Protein AF-A0A938HSK1-F1 (afdb_monomer)

Nearest PDB structures (foldseek):
  5uib-assembly1_A  TM=6.539E-01  e=4.128E-05  Rhizobium rhizogenes K84
  4had-assembly1_C  TM=6.023E-01  e=6.180E-05  Rhizobium etli CFN 42
  5b3v-assembly3_C  TM=6.183E-01  e=2.903E-04  Synechocystis sp. PCC 6803 substr. Kazusa
  3e82-assembly2_E  TM=5.690E-01  e=3.105E-04  Klebsiella pneumoniae subsp. pneumoniae MGH 78578
  4iq0-assembly2_D  TM=6.212E-01  e=1.192E-03  Streptococcus pneumoniae

Mean predicted aligned error: 12.01 Å

pLDDT: mean 73.71, std 16.86, range [29.56, 95.56]

Foldseek 3Di:
DDDDDDDPDPPDDPDDDDDPPDPDDDDDAEDEDLDPVVQVVVCVVRVHPHYDNDVQVVLQPDLLVCLVVLHAEEAEPPNHPDPVSNVVSVVSNVVSVHHYHYPPPVCVDPVVVVVVVCVVVVDDPD

Solvent-accessible surface area (backbone atoms only — not comparable to full-atom values): 7952 Å² total; per-residue (Å²): 136,80,83,79,79,83,74,81,78,81,85,70,81,89,74,86,81,74,64,97,86,58,93,74,84,85,81,68,66,64,48,73,36,82,47,66,70,61,38,54,53,48,30,66,74,71,69,33,85,35,72,35,61,44,69,66,74,38,61,75,42,57,54,42,47,34,8,74,71,60,37,68,39,76,36,62,72,70,77,46,97,46,71,67,56,42,51,52,42,51,51,37,13,58,75,45,73,28,55,75,44,63,62,68,66,67,67,77,35,71,67,49,47,50,51,49,49,30,66,76,68,73,53,78,95,124

Sequence (126 aa):
MGRPPPRPGHQGALSASLPPDSDLAVSVEMLVDNDPDHLAAQAAALGVAGTATDLRAALEDPAVAAASAGEHAIVEKPVALTVDDASRMIAAADAAGVRLYVAENVPYGPMPSLLRGIVETRRYTG

Secondary structure (DSSP, 8-state):
-PPPPPPPP-------PPPTT--------EEE-S-HHHHHHHHHHHT--EEES-HHHHHTSHHHHHHHTT--EEEPSSS-SSHHHHHHHHHHHHHHTPPEEE---GGGSHHHHHHHHHHHHT----

Structure (mmCIF, N/CA/C/O backbone):
data_AF-A0A938HSK1-F1
#
_entry.id   AF-A0A938HSK1-F1
#
loop_
_atom_site.group_PDB
_atom_site.id
_atom_site.type_symbol
_atom_site.label_atom_id
_atom_site.label_alt_id
_atom_site.label_comp_id
_atom_site.label_asym_id
_atom_site.label_ent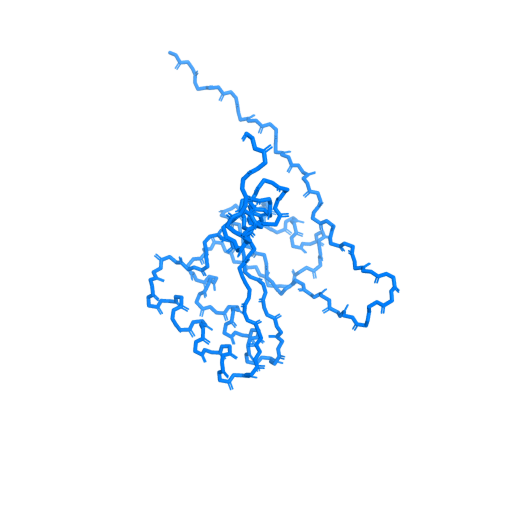ity_id
_atom_site.label_seq_id
_atom_site.pdbx_PDB_ins_code
_atom_site.Cartn_x
_atom_site.Cartn_y
_atom_site.Cartn_z
_atom_site.occupancy
_atom_site.B_iso_or_equiv
_atom_site.auth_seq_id
_atom_site.auth_comp_id
_atom_site.auth_asym_id
_atom_site.auth_atom_id
_atom_site.pdbx_PDB_model_num
ATOM 1 N N . MET A 1 1 ? 31.819 23.882 -13.564 1.00 41.81 1 MET A N 1
ATOM 2 C CA . MET A 1 1 ? 31.265 23.500 -12.247 1.00 41.81 1 MET A CA 1
ATOM 3 C C . MET A 1 1 ? 30.940 22.017 -12.303 1.00 41.81 1 MET A C 1
ATOM 5 O O . MET A 1 1 ? 30.126 21.633 -13.131 1.00 41.81 1 MET A O 1
ATOM 9 N N . GLY A 1 2 ? 31.662 21.183 -11.551 1.00 56.34 2 GLY A N 1
ATOM 10 C CA . GLY A 1 2 ? 31.500 19.725 -11.579 1.00 56.34 2 GLY A CA 1
ATOM 11 C C . GLY A 1 2 ? 30.305 19.278 -10.738 1.00 56.34 2 GLY A C 1
ATOM 12 O O . GLY A 1 2 ? 30.071 19.828 -9.664 1.00 56.34 2 GLY A O 1
ATOM 13 N N . ARG A 1 3 ? 29.541 18.303 -11.241 1.00 33.47 3 ARG A N 1
ATOM 14 C CA . ARG A 1 3 ? 28.434 17.668 -10.516 1.00 33.47 3 ARG A CA 1
ATOM 15 C C . ARG A 1 3 ? 28.974 17.074 -9.200 1.00 33.47 3 ARG A C 1
ATOM 17 O O . ARG A 1 3 ? 30.000 16.394 -9.251 1.00 33.47 3 ARG A O 1
ATOM 24 N N . PRO A 1 4 ? 28.336 17.328 -8.043 1.00 41.53 4 PRO A N 1
ATOM 25 C CA . PRO A 1 4 ? 28.775 16.749 -6.778 1.00 41.53 4 PRO A CA 1
ATOM 26 C C . PRO A 1 4 ? 28.692 15.213 -6.830 1.00 41.53 4 PRO A C 1
ATOM 28 O O . PRO A 1 4 ? 27.837 14.679 -7.548 1.00 41.53 4 PRO A O 1
ATOM 31 N N . PRO A 1 5 ? 29.569 14.502 -6.097 1.00 45.66 5 PRO A N 1
ATOM 32 C CA . PRO A 1 5 ? 29.571 13.045 -6.077 1.00 45.66 5 PRO A CA 1
ATOM 33 C C . PRO A 1 5 ? 28.226 12.505 -5.560 1.00 45.66 5 PRO A C 1
ATOM 35 O O . PRO A 1 5 ? 27.577 13.163 -4.737 1.00 45.66 5 PRO A O 1
ATOM 38 N N . PRO A 1 6 ? 27.783 11.326 -6.037 1.00 40.53 6 PRO A N 1
ATOM 39 C CA . PRO A 1 6 ? 26.581 10.685 -5.520 1.00 40.53 6 PRO A CA 1
ATOM 40 C C . PRO A 1 6 ? 26.737 10.457 -4.014 1.00 40.53 6 PRO A C 1
ATOM 42 O O . PRO A 1 6 ? 27.788 10.015 -3.545 1.00 40.53 6 PRO A O 1
ATOM 45 N N . ARG A 1 7 ? 25.702 10.811 -3.244 1.00 37.03 7 ARG A N 1
ATOM 46 C CA . ARG A 1 7 ? 25.696 10.558 -1.801 1.00 37.03 7 ARG A CA 1
ATOM 47 C C . ARG A 1 7 ? 25.696 9.041 -1.581 1.00 37.03 7 ARG A C 1
ATOM 49 O O . ARG A 1 7 ? 24.995 8.351 -2.323 1.00 37.03 7 ARG A O 1
ATOM 56 N N . PRO A 1 8 ? 26.447 8.522 -0.595 1.00 36.16 8 PRO A N 1
ATOM 57 C CA . PRO A 1 8 ? 26.375 7.111 -0.243 1.00 36.16 8 PRO A CA 1
ATOM 58 C C . PRO A 1 8 ? 24.920 6.751 0.068 1.00 36.16 8 PRO A C 1
ATOM 60 O O . PRO A 1 8 ? 24.256 7.462 0.825 1.00 36.16 8 PRO A O 1
ATOM 63 N N . GLY A 1 9 ? 24.423 5.688 -0.569 1.00 37.34 9 GLY A N 1
ATOM 64 C CA . GLY A 1 9 ? 23.068 5.197 -0.351 1.00 37.34 9 GLY A CA 1
ATOM 65 C C . GLY A 1 9 ? 22.867 4.901 1.130 1.00 37.34 9 GLY A C 1
ATOM 66 O O . GLY A 1 9 ? 23.659 4.181 1.739 1.00 37.34 9 GLY A O 1
ATOM 67 N N . HIS A 1 10 ? 21.832 5.485 1.727 1.00 37.72 10 HIS A N 1
ATOM 68 C CA . HIS A 1 10 ? 21.390 5.075 3.049 1.00 37.72 10 HIS A CA 1
ATOM 69 C C . HIS A 1 10 ? 20.845 3.650 2.923 1.00 37.72 10 HIS A C 1
ATOM 71 O O . HIS A 1 10 ? 19.709 3.460 2.505 1.00 37.72 10 HIS A O 1
ATOM 77 N N . GLN A 1 11 ? 21.660 2.649 3.262 1.00 36.78 11 GLN A N 1
ATOM 78 C CA . GLN A 1 11 ? 21.171 1.302 3.552 1.00 36.78 11 GLN A CA 1
ATOM 79 C C . GLN A 1 11 ? 20.398 1.365 4.873 1.00 36.78 11 GLN A C 1
ATOM 81 O O . GLN A 1 11 ? 20.918 1.054 5.941 1.00 36.78 11 GLN A O 1
ATOM 86 N N . GLY A 1 12 ? 19.169 1.872 4.815 1.00 29.56 12 GLY A N 1
ATOM 87 C CA . GLY A 1 12 ? 18.191 1.646 5.863 1.00 29.56 12 GLY A CA 1
ATOM 88 C C . GLY A 1 12 ? 17.607 0.260 5.645 1.00 29.56 12 GLY A C 1
ATOM 89 O O . GLY A 1 12 ? 16.899 0.052 4.667 1.00 29.56 12 GLY A O 1
ATOM 90 N N . ALA A 1 13 ? 17.906 -0.692 6.526 1.00 33.91 13 ALA A N 1
ATOM 91 C CA . ALA A 1 13 ? 17.107 -1.905 6.598 1.00 33.91 13 ALA A CA 1
ATOM 92 C C . ALA A 1 13 ? 15.712 -1.502 7.101 1.00 33.91 13 ALA A C 1
ATOM 94 O O . ALA A 1 13 ? 15.579 -0.961 8.201 1.00 33.91 13 ALA A O 1
ATOM 95 N N . LEU A 1 14 ? 14.682 -1.718 6.284 1.00 29.64 14 LEU A N 1
ATOM 96 C CA . LEU A 1 14 ? 13.291 -1.581 6.701 1.00 29.64 14 LEU A CA 1
ATOM 97 C C . LEU A 1 14 ? 12.975 -2.740 7.653 1.00 29.64 14 LEU A C 1
ATOM 99 O O . LEU A 1 14 ? 12.625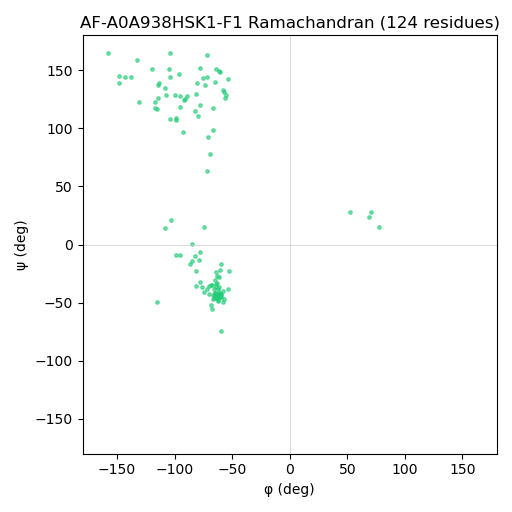 -3.828 7.214 1.00 29.64 14 LEU A O 1
ATOM 103 N N . SER A 1 15 ? 13.138 -2.538 8.962 1.00 36.09 15 SER A N 1
ATOM 104 C CA . SER A 1 15 ? 12.623 -3.479 9.960 1.00 36.09 15 SER A CA 1
ATOM 105 C C . SER A 1 15 ? 11.296 -2.959 10.509 1.00 36.09 15 SER A C 1
ATOM 107 O O . SER A 1 15 ? 11.275 -2.006 11.291 1.00 36.09 15 SER A O 1
ATOM 109 N N . ALA A 1 16 ? 10.188 -3.585 10.122 1.00 46.97 16 ALA A N 1
ATOM 110 C CA . ALA A 1 16 ? 8.933 -3.447 10.847 1.00 46.97 16 ALA A CA 1
ATOM 111 C C . ALA A 1 16 ? 8.963 -4.421 12.033 1.00 46.97 16 ALA A C 1
ATOM 113 O O . ALA A 1 16 ? 9.032 -5.632 11.845 1.00 46.97 16 ALA A O 1
ATOM 114 N N . SER A 1 17 ? 8.955 -3.897 13.260 1.00 44.03 17 SER A N 1
ATOM 115 C CA . SER A 1 17 ? 8.782 -4.711 14.465 1.00 44.03 17 SER A CA 1
ATOM 116 C C . SER A 1 17 ? 7.313 -4.676 14.848 1.00 44.03 17 SER A C 1
ATOM 118 O O . SER A 1 17 ? 6.775 -3.611 15.151 1.00 44.03 17 SER A O 1
ATOM 120 N N . LEU A 1 18 ? 6.673 -5.838 14.840 1.00 50.97 18 LEU A N 1
ATOM 121 C CA . LEU A 1 18 ? 5.318 -5.987 15.342 1.00 50.97 18 LEU A CA 1
ATOM 122 C C . LEU A 1 18 ? 5.321 -6.032 16.883 1.00 50.97 18 LEU A C 1
ATOM 124 O O . LEU A 1 18 ? 6.331 -6.427 17.477 1.00 50.97 18 LEU A O 1
ATOM 128 N N . PRO A 1 19 ? 4.236 -5.599 17.553 1.00 59.34 19 PRO A N 1
ATOM 129 C CA . PRO A 1 19 ? 4.075 -5.806 18.987 1.00 59.34 19 PRO A CA 1
ATOM 130 C C . PRO A 1 19 ? 4.232 -7.297 19.329 1.00 59.34 19 PRO A C 1
ATOM 132 O O . PRO A 1 19 ? 3.748 -8.136 18.571 1.00 59.34 19 PRO A O 1
ATOM 135 N N . PRO A 1 20 ? 4.853 -7.643 20.468 1.00 52.72 20 PRO A N 1
ATOM 136 C CA . PRO A 1 20 ? 5.155 -9.034 20.821 1.00 52.72 20 PRO A CA 1
ATOM 137 C C . PRO A 1 20 ? 3.919 -9.946 20.937 1.00 52.72 20 PRO A C 1
ATOM 139 O O . PRO A 1 20 ? 4.076 -11.160 20.867 1.00 52.72 20 PRO A O 1
ATOM 142 N N . ASP A 1 21 ? 2.717 -9.371 21.055 1.00 60.56 21 ASP A N 1
ATOM 143 C CA . ASP A 1 21 ? 1.441 -10.085 21.196 1.00 60.56 21 ASP A CA 1
ATOM 144 C C . ASP A 1 21 ? 0.547 -10.019 19.936 1.00 60.56 21 ASP A C 1
ATOM 146 O O . ASP A 1 21 ? -0.652 -10.284 20.021 1.00 60.56 21 ASP A O 1
ATOM 150 N N . SER A 1 22 ? 1.062 -9.602 18.770 1.00 60.50 22 SER A N 1
ATOM 151 C CA . SER A 1 22 ? 0.236 -9.554 17.554 1.00 60.50 22 SER A CA 1
ATOM 152 C C . SER A 1 22 ? 0.314 -10.847 16.742 1.00 60.50 22 SER A C 1
ATOM 154 O O . SER A 1 22 ? 1.382 -11.184 16.236 1.00 60.50 22 SER A O 1
ATOM 156 N N . ASP A 1 23 ? -0.837 -11.466 16.476 1.00 66.88 23 ASP A N 1
ATOM 157 C CA . ASP A 1 23 ? -0.997 -12.560 15.497 1.00 66.88 23 ASP A CA 1
ATOM 158 C C . ASP A 1 23 ? -0.958 -12.068 14.028 1.00 66.88 23 ASP A C 1
ATOM 160 O O . ASP A 1 23 ? -1.384 -12.765 13.107 1.00 66.88 23 ASP A O 1
ATOM 164 N N . LEU A 1 24 ? -0.493 -10.837 13.787 1.00 62.75 24 LEU A N 1
ATOM 165 C CA . LEU A 1 24 ? -0.431 -10.241 12.454 1.00 62.75 24 LEU A CA 1
ATOM 166 C C . LEU A 1 24 ? 0.771 -10.797 11.687 1.00 62.75 24 LEU A C 1
ATOM 168 O O . LEU A 1 24 ? 1.915 -10.611 12.089 1.00 62.75 24 LEU A O 1
ATOM 172 N N . ALA A 1 25 ? 0.515 -11.432 10.547 1.00 64.94 25 ALA A N 1
ATOM 173 C CA . ALA A 1 25 ? 1.544 -11.734 9.564 1.00 64.94 25 ALA A CA 1
ATOM 174 C C . ALA A 1 25 ? 1.654 -10.559 8.584 1.00 64.94 25 ALA A C 1
ATOM 176 O O . ALA A 1 25 ? 0.649 -10.115 8.033 1.00 64.94 25 ALA A O 1
ATOM 177 N N . VAL A 1 26 ? 2.868 -10.045 8.380 1.00 66.75 26 VAL A N 1
ATOM 178 C CA . VAL A 1 26 ? 3.166 -9.049 7.343 1.00 66.75 26 VAL A CA 1
ATOM 179 C C . VAL A 1 26 ? 4.122 -9.698 6.352 1.00 66.75 26 VAL A C 1
ATOM 181 O O . VAL A 1 26 ? 5.238 -10.060 6.726 1.00 66.75 26 VAL A O 1
ATOM 184 N N . SER A 1 27 ? 3.686 -9.846 5.104 1.00 68.88 27 SER A N 1
ATOM 185 C CA . SER A 1 27 ? 4.525 -10.248 3.977 1.00 68.88 27 SER A CA 1
ATOM 186 C C . SER A 1 27 ? 4.827 -9.040 3.092 1.00 68.88 27 SER A C 1
ATOM 188 O O . SER A 1 27 ? 4.061 -8.078 3.015 1.00 68.88 27 SER A O 1
ATOM 190 N N . VAL A 1 28 ? 5.983 -9.077 2.433 1.00 72.19 28 VAL A N 1
ATOM 191 C CA . VAL A 1 28 ? 6.305 -8.157 1.341 1.00 72.19 28 VAL A CA 1
ATOM 192 C C . VAL A 1 28 ? 6.149 -8.945 0.050 1.00 72.19 28 VAL A C 1
ATOM 194 O O . VAL A 1 28 ? 6.965 -9.815 -0.239 1.00 72.19 28 VAL A O 1
ATOM 197 N N . GLU A 1 29 ? 5.101 -8.645 -0.713 1.00 73.06 29 GLU A N 1
ATOM 198 C CA . GLU A 1 29 ? 4.789 -9.365 -1.955 1.00 73.06 29 GLU A CA 1
ATOM 199 C C . GLU A 1 29 ? 5.700 -8.957 -3.120 1.00 73.06 29 GLU A C 1
ATOM 201 O O . GLU A 1 29 ? 6.093 -9.791 -3.938 1.00 73.06 29 GLU A O 1
ATOM 206 N N . MET A 1 30 ? 6.064 -7.672 -3.203 1.00 76.62 30 MET A N 1
ATOM 207 C CA . MET A 1 30 ? 6.804 -7.142 -4.345 1.00 76.62 30 MET A CA 1
ATOM 208 C C . MET A 1 30 ? 7.751 -6.003 -3.968 1.00 76.62 30 MET A C 1
ATOM 210 O O . MET A 1 30 ? 7.388 -5.103 -3.212 1.00 76.62 30 MET A O 1
ATOM 214 N N . LEU A 1 31 ? 8.950 -6.014 -4.554 1.00 77.06 31 LEU A N 1
ATOM 215 C CA . LEU A 1 31 ? 9.871 -4.878 -4.566 1.00 77.06 31 LEU A CA 1
ATOM 216 C C . LEU A 1 31 ? 9.864 -4.194 -5.929 1.00 77.06 31 LEU A C 1
ATOM 218 O O . LEU A 1 31 ? 9.778 -4.843 -6.971 1.00 77.06 31 LEU A O 1
ATOM 222 N N . VAL A 1 32 ? 9.999 -2.872 -5.919 1.00 78.06 32 VAL A N 1
ATOM 223 C CA . VAL A 1 32 ? 10.039 -2.068 -7.139 1.00 78.06 32 VAL A CA 1
ATOM 224 C C . VAL A 1 32 ? 11.228 -1.127 -7.078 1.00 78.06 32 VAL A C 1
ATOM 226 O O . VAL A 1 32 ? 11.320 -0.319 -6.156 1.00 78.06 32 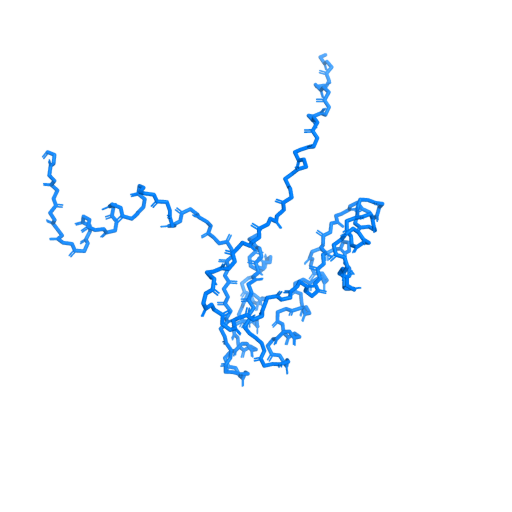VAL A O 1
ATOM 229 N N . ASP A 1 33 ? 12.122 -1.214 -8.059 1.00 76.25 33 ASP A N 1
ATOM 230 C CA . ASP A 1 33 ? 13.272 -0.315 -8.187 1.00 76.25 33 ASP A CA 1
ATOM 231 C C . ASP A 1 33 ? 13.628 -0.116 -9.665 1.00 76.25 33 ASP A C 1
ATOM 233 O O . ASP A 1 33 ? 13.483 -1.029 -10.471 1.00 76.25 33 ASP A O 1
ATOM 237 N N . ASN A 1 34 ? 14.083 1.078 -10.043 1.00 80.88 34 ASN A N 1
ATOM 238 C CA . ASN A 1 34 ? 14.442 1.369 -11.431 1.00 80.88 34 ASN A CA 1
ATOM 239 C C . ASN A 1 34 ? 15.821 0.813 -11.835 1.00 80.88 34 ASN A C 1
ATOM 241 O O . ASN A 1 34 ? 16.119 0.763 -13.031 1.00 80.88 34 ASN A O 1
ATOM 245 N N . ASP A 1 35 ? 16.641 0.396 -10.868 1.00 86.25 35 ASP A N 1
ATOM 246 C CA . ASP A 1 35 ? 17.922 -0.273 -11.066 1.00 86.25 35 ASP A CA 1
ATOM 247 C C . ASP A 1 35 ? 17.745 -1.799 -10.907 1.00 86.25 35 ASP A C 1
ATOM 249 O O . ASP A 1 35 ? 17.539 -2.292 -9.793 1.00 86.25 35 ASP A O 1
ATOM 253 N N . PRO A 1 36 ? 17.834 -2.579 -12.001 1.00 85.25 36 PRO A N 1
ATOM 254 C CA . PRO A 1 36 ? 17.608 -4.022 -11.963 1.00 85.25 36 PRO A CA 1
ATOM 255 C C . PRO A 1 36 ? 18.650 -4.780 -11.129 1.00 85.25 36 PRO A C 1
ATOM 257 O O . PRO A 1 36 ? 18.315 -5.804 -10.531 1.00 85.25 36 PRO A O 1
ATOM 260 N N . ASP A 1 37 ? 19.890 -4.289 -11.056 1.00 85.94 37 ASP A N 1
ATOM 261 C CA . ASP A 1 37 ? 20.950 -4.940 -10.284 1.00 85.94 37 ASP A CA 1
ATOM 262 C C . ASP A 1 37 ? 20.727 -4.703 -8.785 1.00 85.94 37 ASP A C 1
ATOM 264 O O . ASP A 1 37 ? 20.856 -5.624 -7.970 1.00 85.94 37 ASP A O 1
ATOM 268 N N . HIS A 1 38 ? 20.322 -3.482 -8.417 1.00 83.50 38 HIS A N 1
ATOM 269 C CA . HIS A 1 38 ? 19.934 -3.167 -7.045 1.00 83.50 38 HIS A CA 1
ATOM 270 C C . HIS A 1 38 ? 18.698 -3.965 -6.612 1.00 83.50 38 HIS A C 1
ATOM 272 O O . HIS A 1 38 ? 18.693 -4.560 -5.531 1.00 83.50 38 HIS A O 1
ATOM 278 N N . LEU A 1 39 ? 17.684 -4.031 -7.478 1.00 84.56 39 LEU A N 1
ATOM 279 C CA . LEU A 1 39 ? 16.444 -4.766 -7.248 1.00 84.56 39 LEU A CA 1
ATOM 280 C C . LEU A 1 39 ? 16.698 -6.250 -6.985 1.00 84.56 39 LEU A C 1
ATOM 282 O O . LEU A 1 39 ? 16.219 -6.790 -5.989 1.00 84.56 39 LEU A O 1
ATOM 286 N N . ALA A 1 40 ? 17.487 -6.900 -7.844 1.00 84.25 40 ALA A N 1
ATOM 287 C CA . ALA A 1 40 ? 17.812 -8.316 -7.706 1.00 84.25 40 ALA A CA 1
ATOM 288 C C . ALA A 1 40 ? 18.557 -8.605 -6.394 1.00 84.25 40 ALA A C 1
ATOM 290 O O . ALA A 1 40 ? 18.253 -9.582 -5.706 1.00 84.25 40 ALA A O 1
ATOM 291 N N . ALA A 1 41 ? 19.496 -7.733 -6.012 1.00 86.50 41 ALA A N 1
ATOM 292 C CA . ALA A 1 41 ? 20.226 -7.863 -4.756 1.00 86.50 41 ALA A CA 1
ATOM 293 C C . ALA A 1 41 ? 19.308 -7.720 -3.529 1.00 86.50 41 ALA A C 1
ATOM 295 O O . ALA A 1 41 ? 19.414 -8.514 -2.593 1.00 86.50 41 ALA A O 1
ATOM 296 N N . GLN A 1 42 ? 18.394 -6.742 -3.528 1.00 83.50 42 GLN A N 1
ATOM 297 C CA . GLN A 1 42 ? 17.460 -6.527 -2.417 1.00 83.50 42 GLN A CA 1
ATOM 298 C C . GLN A 1 42 ? 16.402 -7.629 -2.324 1.00 83.50 42 GLN A C 1
ATOM 300 O O . GLN A 1 42 ? 16.145 -8.129 -1.232 1.00 83.50 42 GLN A O 1
ATOM 305 N N . ALA A 1 43 ? 15.836 -8.063 -3.451 1.00 84.31 43 ALA A N 1
ATOM 306 C CA . ALA A 1 43 ? 14.856 -9.146 -3.483 1.00 84.31 43 ALA A CA 1
ATOM 307 C C . ALA A 1 43 ? 15.438 -10.450 -2.926 1.00 84.31 43 ALA A C 1
ATOM 309 O O . ALA A 1 43 ? 14.809 -11.098 -2.089 1.00 84.31 43 ALA A O 1
ATOM 310 N N . ALA A 1 44 ? 16.677 -10.785 -3.303 1.00 86.94 44 ALA A N 1
ATOM 311 C CA . ALA A 1 44 ? 17.382 -11.942 -2.761 1.00 86.94 44 ALA A CA 1
ATOM 312 C C . ALA A 1 44 ? 17.681 -11.802 -1.258 1.00 86.94 44 ALA A C 1
ATOM 314 O O . ALA A 1 44 ? 17.522 -12.765 -0.511 1.00 86.94 44 ALA A O 1
ATOM 315 N N . ALA A 1 45 ? 18.095 -10.614 -0.805 1.00 84.81 45 ALA A N 1
ATOM 316 C CA . ALA A 1 45 ? 18.400 -10.364 0.603 1.00 84.81 45 ALA A CA 1
ATOM 317 C C . ALA A 1 45 ? 17.155 -10.417 1.505 1.00 84.81 45 ALA A C 1
ATOM 319 O O . ALA A 1 45 ? 17.247 -10.856 2.650 1.00 84.81 45 ALA A O 1
ATOM 320 N N . LEU A 1 46 ? 16.006 -9.971 0.991 1.00 80.75 46 LEU A N 1
ATOM 321 C CA . LEU A 1 46 ? 14.744 -9.880 1.729 1.00 80.75 46 LEU A CA 1
ATOM 322 C C . LEU A 1 46 ? 13.826 -11.095 1.523 1.00 80.75 46 LEU A C 1
ATOM 324 O O . LEU A 1 46 ? 12.830 -11.221 2.228 1.00 80.75 46 LEU A O 1
ATOM 328 N N . GLY A 1 47 ? 14.151 -11.992 0.586 1.00 84.38 47 GLY A N 1
ATOM 329 C CA . GLY A 1 47 ? 13.333 -13.167 0.272 1.00 84.38 47 GLY A CA 1
ATOM 330 C C . GLY A 1 47 ? 12.013 -12.834 -0.431 1.00 84.38 47 GLY A C 1
ATOM 331 O O . GLY A 1 47 ? 11.045 -13.573 -0.278 1.00 84.38 47 GLY A O 1
ATOM 332 N N . VAL A 1 48 ? 11.961 -11.729 -1.182 1.00 81.00 48 VAL A N 1
ATOM 333 C CA . VAL A 1 48 ? 10.751 -11.267 -1.881 1.00 81.00 48 VAL A CA 1
ATOM 334 C C . VAL A 1 48 ? 10.706 -11.851 -3.291 1.00 81.00 48 VAL A C 1
ATOM 336 O O . VAL A 1 48 ? 11.648 -11.688 -4.065 1.00 81.00 48 VAL A O 1
ATOM 339 N N . ALA A 1 49 ? 9.609 -12.531 -3.633 1.00 77.75 49 ALA A N 1
ATOM 340 C CA . ALA A 1 49 ? 9.458 -13.204 -4.923 1.00 77.75 49 ALA A CA 1
ATOM 341 C C . ALA A 1 49 ? 9.043 -12.252 -6.060 1.00 77.75 49 ALA A C 1
ATOM 343 O O . ALA A 1 49 ? 9.488 -12.423 -7.196 1.00 77.75 49 ALA A O 1
ATOM 344 N N . GLY A 1 50 ? 8.204 -11.251 -5.775 1.00 79.75 50 GLY A N 1
ATOM 345 C CA . GLY A 1 50 ? 7.769 -10.267 -6.762 1.00 79.75 50 GLY A CA 1
ATOM 346 C C . GLY A 1 50 ? 8.801 -9.159 -6.965 1.00 79.75 50 GLY A C 1
ATOM 347 O O . GLY A 1 50 ? 9.245 -8.522 -6.011 1.00 79.75 50 GLY A O 1
ATOM 348 N N . THR A 1 51 ? 9.159 -8.870 -8.215 1.00 82.62 51 THR A N 1
ATOM 349 C CA . THR A 1 51 ? 9.987 -7.704 -8.554 1.00 82.62 51 THR A CA 1
ATOM 350 C C . THR A 1 51 ? 9.469 -7.005 -9.805 1.00 82.62 51 THR A C 1
ATOM 352 O O . THR A 1 51 ? 8.996 -7.664 -10.730 1.00 82.62 51 THR A O 1
ATOM 355 N N . ALA A 1 52 ? 9.563 -5.677 -9.849 1.00 82.25 52 ALA A N 1
ATOM 356 C CA . ALA A 1 52 ? 9.243 -4.886 -11.034 1.00 82.25 52 ALA A CA 1
ATOM 357 C C . ALA A 1 52 ? 10.195 -3.691 -11.175 1.00 82.25 52 ALA A C 1
ATOM 359 O O . ALA A 1 52 ? 10.580 -3.076 -10.186 1.00 82.25 52 ALA A O 1
ATOM 360 N N 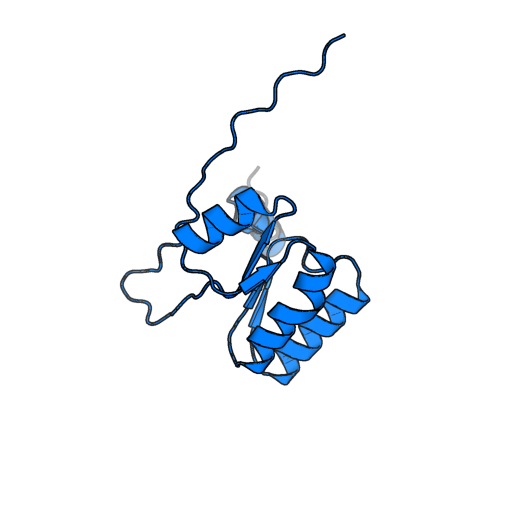. THR A 1 53 ? 10.559 -3.337 -12.409 1.00 82.94 53 THR A N 1
ATOM 361 C CA . THR A 1 53 ? 11.432 -2.178 -12.679 1.00 82.94 53 THR A CA 1
ATOM 362 C C . THR A 1 53 ? 10.688 -0.917 -13.104 1.00 82.94 53 THR A C 1
ATOM 364 O O . THR A 1 53 ? 11.269 0.167 -13.169 1.00 82.94 53 THR A O 1
ATOM 367 N N . ASP A 1 54 ? 9.388 -1.038 -13.367 1.00 77.06 54 ASP A N 1
ATOM 368 C CA . ASP A 1 54 ? 8.502 0.079 -13.663 1.00 77.06 54 ASP A CA 1
ATOM 369 C C . ASP A 1 54 ? 7.428 0.173 -12.584 1.00 77.06 54 ASP A C 1
ATOM 371 O O . ASP A 1 54 ? 6.599 -0.722 -12.431 1.00 77.06 54 ASP A O 1
ATOM 375 N N . LEU A 1 55 ? 7.422 1.294 -11.863 1.00 68.38 55 LEU A N 1
ATOM 376 C CA . LEU A 1 55 ? 6.420 1.583 -10.846 1.00 68.38 55 LEU A CA 1
ATOM 377 C C . LEU A 1 55 ? 4.998 1.648 -11.420 1.00 68.38 55 LEU A C 1
ATOM 379 O O . LEU A 1 55 ? 4.059 1.352 -10.693 1.00 68.38 55 LEU A O 1
ATOM 383 N N . ARG A 1 56 ? 4.812 2.002 -12.700 1.00 66.69 56 ARG A N 1
ATOM 384 C CA . ARG A 1 56 ? 3.484 1.988 -13.340 1.00 66.69 56 ARG A CA 1
ATOM 385 C C . ARG A 1 56 ? 2.955 0.574 -13.481 1.00 66.69 56 ARG A C 1
ATOM 387 O O . ARG A 1 56 ? 1.878 0.280 -12.979 1.00 66.69 56 ARG A O 1
ATOM 394 N N . ALA A 1 57 ? 3.742 -0.276 -14.134 1.00 67.19 57 ALA A N 1
ATOM 395 C CA . ALA A 1 57 ? 3.399 -1.675 -14.341 1.00 67.19 57 ALA A CA 1
ATOM 396 C C . ALA A 1 57 ? 3.289 -2.425 -13.012 1.00 67.19 57 ALA A C 1
ATOM 398 O O . ALA A 1 57 ? 2.450 -3.307 -12.895 1.00 67.19 57 ALA A O 1
ATOM 399 N N . ALA A 1 58 ? 4.102 -2.038 -12.018 1.00 67.19 58 ALA A N 1
ATOM 400 C CA . ALA A 1 58 ? 3.906 -2.462 -10.648 1.00 67.19 58 ALA A CA 1
ATOM 401 C C . ALA A 1 58 ? 2.529 -1.993 -10.191 1.00 67.19 58 ALA A C 1
ATOM 403 O O . ALA A 1 58 ? 1.646 -2.805 -10.214 1.00 67.19 58 ALA A O 1
ATOM 404 N N . LEU A 1 59 ? 2.262 -0.721 -9.892 1.00 63.28 59 LEU A N 1
ATOM 405 C CA . LEU A 1 59 ? 1.014 -0.265 -9.247 1.00 63.28 59 LEU A CA 1
ATOM 406 C C . LEU A 1 59 ? -0.319 -0.692 -9.902 1.00 63.28 59 LEU A C 1
ATOM 408 O O . LEU A 1 59 ? -1.326 -0.740 -9.196 1.00 63.28 59 LEU A O 1
ATOM 412 N N . GLU A 1 60 ? -0.355 -1.022 -11.197 1.00 64.19 60 GLU A N 1
ATOM 413 C CA . GLU A 1 60 ? -1.549 -1.592 -11.842 1.00 64.19 60 GLU A CA 1
ATOM 414 C C . GLU A 1 60 ? -1.967 -2.973 -11.289 1.00 64.19 60 GLU A C 1
ATOM 416 O O . GLU A 1 60 ? -3.149 -3.311 -11.380 1.00 64.19 60 GLU A O 1
ATOM 421 N N . ASP A 1 61 ? -1.046 -3.741 -10.692 1.00 63.88 61 ASP A N 1
ATOM 422 C CA . ASP A 1 61 ? -1.223 -5.172 -10.383 1.00 63.88 61 ASP A CA 1
ATOM 423 C C . ASP A 1 61 ? -1.245 -5.550 -8.869 1.00 63.88 61 ASP A C 1
ATOM 425 O O . ASP A 1 61 ? -2.195 -6.187 -8.425 1.00 63.88 61 ASP A O 1
ATOM 429 N N . PRO A 1 62 ? -0.317 -5.127 -7.984 1.00 60.62 62 PRO A N 1
ATOM 430 C CA . PRO A 1 62 ? -0.086 -5.710 -6.670 1.00 60.62 62 PRO A CA 1
ATOM 431 C C . PRO A 1 62 ? -1.120 -5.286 -5.634 1.00 60.62 62 PRO A C 1
ATOM 433 O O . PRO A 1 62 ? -1.452 -6.087 -4.771 1.00 60.62 62 PRO A O 1
ATOM 436 N N . ALA A 1 63 ? -1.678 -4.070 -5.698 1.00 61.44 63 ALA A N 1
ATOM 437 C CA . ALA A 1 63 ? -2.764 -3.694 -4.786 1.00 61.44 63 ALA A CA 1
ATOM 438 C C . ALA A 1 63 ? -4.058 -4.450 -5.119 1.00 61.44 63 ALA A C 1
ATOM 440 O O . ALA A 1 63 ? -4.796 -4.848 -4.220 1.00 61.44 63 ALA A O 1
ATOM 441 N N . VAL A 1 64 ? -4.306 -4.686 -6.410 1.00 60.41 64 VAL A N 1
ATOM 442 C CA . VAL A 1 64 ? -5.430 -5.499 -6.886 1.00 60.41 64 VAL A CA 1
ATOM 443 C C . VAL A 1 64 ? -5.185 -6.978 -6.580 1.00 60.41 64 VAL A C 1
ATOM 445 O O . VAL A 1 64 ? -6.116 -7.668 -6.172 1.00 60.41 64 VAL A O 1
ATOM 448 N N . ALA A 1 65 ? -3.948 -7.461 -6.707 1.00 66.12 65 ALA A N 1
ATOM 449 C CA . ALA A 1 65 ? -3.560 -8.829 -6.384 1.00 66.12 65 ALA A CA 1
ATOM 450 C C . ALA A 1 65 ? -3.667 -9.116 -4.877 1.00 66.12 65 ALA A C 1
ATOM 452 O O . ALA A 1 65 ? -4.298 -10.100 -4.501 1.00 66.12 65 ALA A O 1
ATOM 453 N N . ALA A 1 66 ? -3.154 -8.227 -4.018 1.00 62.00 66 ALA A N 1
ATOM 454 C CA . ALA A 1 66 ? -3.286 -8.335 -2.563 1.00 62.00 66 ALA A CA 1
ATOM 455 C C . AL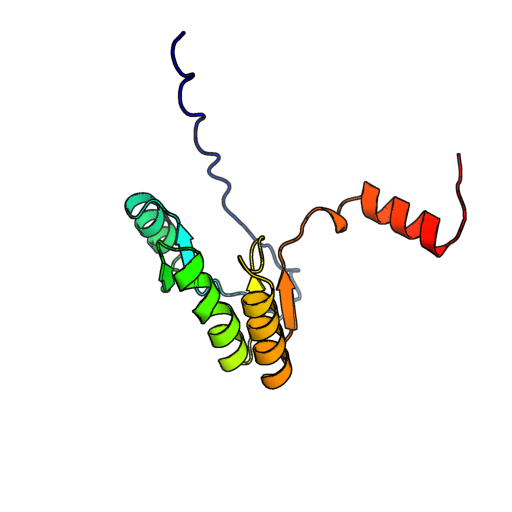A A 1 66 ? -4.757 -8.290 -2.125 1.00 62.00 66 ALA A C 1
ATOM 457 O O . ALA A 1 66 ? -5.203 -9.125 -1.338 1.00 62.00 66 ALA A O 1
ATOM 458 N N . ALA A 1 67 ? -5.550 -7.381 -2.710 1.00 62.22 67 ALA A N 1
ATOM 459 C CA . ALA A 1 67 ? -6.990 -7.364 -2.487 1.00 62.22 67 ALA A CA 1
ATOM 460 C C . ALA A 1 67 ? -7.647 -8.677 -2.933 1.00 62.22 67 ALA A C 1
ATOM 462 O O . ALA A 1 67 ? -8.412 -9.270 -2.180 1.00 62.22 67 ALA A O 1
ATOM 463 N N . SER A 1 68 ? -7.297 -9.197 -4.110 1.00 60.53 68 SER A N 1
ATOM 464 C CA . SER A 1 68 ? -7.828 -10.471 -4.614 1.00 60.53 68 SER A CA 1
ATOM 465 C C . SER A 1 68 ? -7.443 -11.673 -3.741 1.00 60.53 68 SER A C 1
ATOM 467 O O . SER A 1 68 ? -8.192 -12.647 -3.690 1.00 60.53 68 SER A O 1
ATOM 469 N N . ALA A 1 69 ? -6.313 -11.602 -3.031 1.00 70.44 69 ALA A N 1
ATOM 470 C CA . ALA A 1 69 ? -5.881 -12.601 -2.055 1.00 70.44 69 ALA A CA 1
ATOM 471 C C . ALA A 1 69 ? -6.608 -12.490 -0.698 1.00 70.44 69 ALA A C 1
ATOM 473 O O . ALA A 1 69 ? -6.453 -13.363 0.154 1.00 70.44 69 ALA A O 1
ATOM 474 N N . GLY A 1 70 ? -7.430 -11.453 -0.492 1.00 72.19 70 GLY A N 1
ATOM 475 C CA . GLY A 1 70 ? -8.114 -11.197 0.778 1.00 72.19 70 GLY A CA 1
ATOM 476 C C . GLY A 1 70 ? -7.208 -10.581 1.847 1.00 72.19 70 GLY A C 1
ATOM 477 O O . GLY A 1 70 ? -7.574 -10.551 3.023 1.00 72.19 70 GLY A O 1
ATOM 478 N N . GLU A 1 71 ? -6.044 -10.063 1.454 1.00 76.00 71 GLU A N 1
ATOM 479 C CA . GLU A 1 71 ? -5.068 -9.464 2.356 1.00 76.00 71 GLU A CA 1
ATOM 480 C C . GLU A 1 71 ? -5.214 -7.941 2.416 1.00 76.00 71 GLU A C 1
ATOM 482 O O . GLU A 1 71 ? -5.578 -7.268 1.450 1.00 76.00 71 GLU A O 1
ATOM 487 N N . HIS A 1 72 ? -4.929 -7.365 3.583 1.00 78.00 72 HIS A N 1
ATOM 488 C CA . HIS A 1 72 ? -4.807 -5.916 3.705 1.00 78.00 72 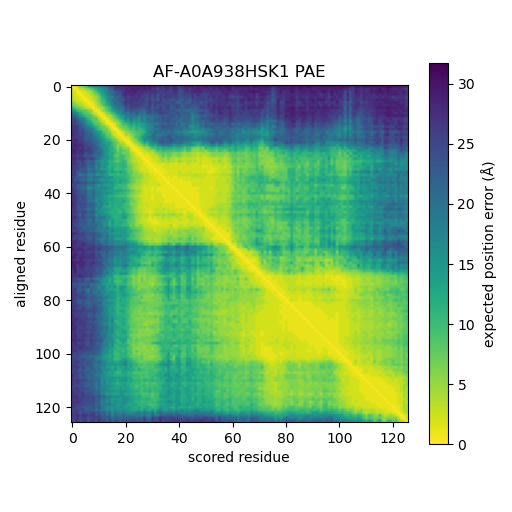HIS A CA 1
ATOM 489 C C . HIS A 1 72 ? -3.498 -5.452 3.062 1.00 78.00 72 HIS A C 1
ATOM 491 O O . HIS A 1 72 ? -2.453 -6.055 3.280 1.00 78.00 72 HIS A O 1
ATOM 497 N N . ALA A 1 73 ? -3.547 -4.352 2.316 1.00 75.25 73 ALA A N 1
ATOM 498 C CA . ALA A 1 73 ? -2.407 -3.850 1.559 1.00 75.25 73 ALA A CA 1
ATOM 499 C C . ALA A 1 73 ? -1.932 -2.499 2.101 1.00 75.25 73 ALA A C 1
ATOM 501 O O . ALA A 1 73 ? -2.741 -1.610 2.370 1.00 75.25 73 ALA A O 1
ATOM 502 N N . ILE A 1 74 ? -0.615 -2.320 2.208 1.00 77.56 74 ILE A N 1
ATOM 503 C CA . ILE A 1 74 ? 0.025 -1.014 2.405 1.00 77.56 74 ILE A CA 1
ATOM 504 C C . ILE A 1 74 ? 0.850 -0.721 1.154 1.00 77.56 74 ILE A C 1
ATOM 506 O O . ILE A 1 74 ? 1.687 -1.534 0.774 1.00 77.56 74 ILE A O 1
ATOM 510 N N . VAL A 1 75 ? 0.636 0.433 0.524 1.00 77.00 75 VAL A N 1
ATOM 511 C CA . VAL A 1 75 ? 1.424 0.874 -0.635 1.00 77.00 75 VAL A CA 1
ATOM 512 C C . VAL A 1 75 ? 2.258 2.100 -0.293 1.00 77.00 75 VAL A C 1
ATOM 514 O O . VAL A 1 75 ? 1.789 3.012 0.389 1.00 77.00 75 VAL A O 1
ATOM 517 N N . GLU A 1 76 ? 3.501 2.141 -0.766 1.00 79.50 76 GLU A N 1
ATOM 518 C CA . GLU A 1 76 ? 4.333 3.340 -0.651 1.00 79.50 76 GLU A CA 1
ATOM 519 C C . GLU A 1 76 ? 3.747 4.508 -1.449 1.00 79.50 76 GLU A C 1
ATOM 521 O O . GLU A 1 76 ? 3.069 4.326 -2.460 1.00 79.50 76 GLU A O 1
ATOM 526 N N . LYS A 1 77 ? 4.003 5.737 -0.992 1.00 80.06 77 LYS A N 1
ATOM 527 C CA . LYS A 1 77 ? 3.601 6.926 -1.755 1.00 80.06 77 LYS A CA 1
ATOM 528 C C . LYS A 1 77 ? 4.480 7.096 -3.014 1.00 80.06 77 LYS A C 1
ATOM 530 O O . LYS A 1 77 ? 5.696 6.923 -2.928 1.00 80.06 77 LYS A O 1
ATOM 535 N N . PRO A 1 78 ? 3.926 7.571 -4.146 1.00 80.75 78 PRO A N 1
ATOM 536 C CA . PRO A 1 78 ? 2.512 7.878 -4.371 1.00 80.75 78 PRO A CA 1
ATOM 537 C C . PRO A 1 78 ? 1.667 6.607 -4.558 1.00 80.75 78 PRO A C 1
ATOM 539 O O . PRO A 1 78 ? 2.106 5.677 -5.222 1.00 80.75 78 PRO A O 1
ATOM 542 N N . VAL A 1 79 ? 0.429 6.617 -4.039 1.00 80.38 79 VAL A N 1
ATOM 543 C CA . VAL A 1 79 ? -0.531 5.495 -4.158 1.00 80.38 79 VAL A CA 1
ATOM 544 C C . VAL A 1 79 ? -0.753 5.061 -5.610 1.00 80.38 79 VAL A C 1
ATOM 546 O O . VAL A 1 79 ? -0.869 3.877 -5.885 1.00 80.38 79 VAL A O 1
ATOM 549 N N . ALA A 1 80 ? -0.789 6.022 -6.535 1.00 81.38 80 ALA A N 1
ATOM 550 C CA . ALA A 1 80 ? -0.880 5.817 -7.972 1.00 81.38 80 ALA A CA 1
ATOM 551 C C . ALA A 1 80 ? -0.362 7.062 -8.709 1.00 81.38 80 ALA A C 1
ATOM 553 O O . ALA A 1 80 ? -0.240 8.139 -8.115 1.00 81.38 80 ALA A O 1
ATOM 554 N N . LEU A 1 81 ? -0.081 6.942 -10.010 1.00 82.44 81 LEU A N 1
ATOM 555 C CA . LEU A 1 81 ? 0.327 8.088 -10.835 1.00 82.44 81 LEU A CA 1
ATOM 556 C C . LEU A 1 81 ? -0.854 8.869 -11.424 1.00 82.44 81 LEU A C 1
ATOM 558 O O . LEU A 1 81 ? -0.669 10.004 -11.867 1.00 82.44 81 LEU A O 1
ATOM 562 N N . THR A 1 82 ? -2.052 8.283 -11.432 1.00 84.69 82 THR A N 1
ATOM 563 C CA . THR A 1 82 ? -3.289 8.933 -11.873 1.00 84.69 82 THR A CA 1
ATOM 564 C C . THR A 1 82 ? -4.413 8.705 -10.860 1.00 84.69 82 THR A C 1
ATOM 566 O O . THR A 1 82 ? -4.371 7.775 -10.053 1.00 84.69 82 THR A O 1
ATOM 569 N N . VAL A 1 83 ? -5.429 9.571 -10.888 1.00 89.56 83 VAL A N 1
ATOM 570 C CA . VAL A 1 83 ? -6.609 9.450 -10.011 1.00 89.56 83 VAL A CA 1
ATOM 571 C C . VAL A 1 83 ? -7.458 8.233 -10.381 1.00 89.56 83 VAL A C 1
ATOM 573 O O . VAL A 1 83 ? -8.007 7.579 -9.493 1.00 89.56 83 VAL A O 1
ATOM 576 N N . ASP A 1 84 ? -7.544 7.907 -11.670 1.00 85.94 84 ASP A N 1
ATOM 577 C CA . ASP A 1 84 ? -8.305 6.752 -12.150 1.00 85.94 84 ASP A CA 1
ATOM 578 C C . ASP A 1 84 ? -7.688 5.447 -11.635 1.00 85.94 84 ASP A C 1
ATOM 580 O O . ASP A 1 84 ? -8.403 4.578 -11.139 1.00 85.94 84 ASP A O 1
ATOM 584 N N . ASP A 1 85 ? -6.357 5.341 -11.645 1.00 81.44 85 ASP A N 1
ATOM 585 C CA . ASP A 1 85 ? -5.638 4.185 -11.099 1.00 81.44 85 ASP A CA 1
ATOM 586 C C . ASP A 1 85 ? -5.853 4.048 -9.590 1.00 81.44 85 ASP A C 1
ATOM 588 O O . ASP A 1 85 ? -6.218 2.973 -9.115 1.00 81.44 85 ASP A O 1
ATOM 592 N N . ALA A 1 86 ? -5.737 5.150 -8.840 1.00 85.19 86 ALA A N 1
ATOM 593 C CA . ALA A 1 86 ? -6.034 5.148 -7.408 1.00 85.19 86 ALA A CA 1
ATOM 594 C C . ALA A 1 86 ? -7.481 4.698 -7.126 1.00 85.19 86 ALA A C 1
ATOM 596 O O . ALA A 1 86 ? -7.729 3.930 -6.198 1.00 85.19 86 ALA A O 1
ATOM 597 N N . SER A 1 87 ? -8.436 5.135 -7.952 1.00 88.88 87 SER A N 1
ATOM 598 C CA . SER A 1 87 ? -9.848 4.757 -7.825 1.00 88.88 87 SER A CA 1
ATOM 599 C C . SER A 1 87 ? -10.069 3.264 -8.089 1.00 88.88 87 SER A C 1
ATOM 601 O O . SER A 1 87 ? -10.847 2.629 -7.378 1.00 88.88 87 SER A O 1
ATOM 603 N N . ARG A 1 88 ? -9.351 2.677 -9.061 1.00 84.06 88 ARG A N 1
ATOM 604 C CA . ARG A 1 88 ? -9.374 1.227 -9.325 1.00 84.06 88 ARG A CA 1
ATOM 605 C C . ARG A 1 88 ? -8.849 0.424 -8.134 1.00 84.06 88 ARG A C 1
ATOM 607 O O . ARG A 1 88 ? -9.470 -0.568 -7.761 1.00 84.06 88 ARG A O 1
ATOM 614 N N . MET A 1 89 ? -7.757 0.869 -7.510 1.00 83.75 89 MET A N 1
ATOM 615 C CA . MET A 1 89 ? -7.187 0.209 -6.328 1.00 83.75 89 MET A CA 1
ATOM 616 C C . MET A 1 89 ? -8.156 0.225 -5.137 1.00 83.75 89 MET A C 1
ATOM 618 O O . MET A 1 89 ? -8.327 -0.795 -4.473 1.00 83.75 89 MET A O 1
ATOM 622 N N . ILE A 1 90 ? -8.829 1.358 -4.894 1.00 87.38 90 ILE A N 1
ATOM 623 C CA . ILE A 1 90 ? -9.849 1.482 -3.838 1.00 87.38 90 ILE A CA 1
ATOM 624 C C . ILE A 1 90 ? -11.017 0.527 -4.106 1.00 87.38 90 ILE A C 1
ATOM 626 O O . ILE A 1 90 ? -11.394 -0.238 -3.224 1.00 87.38 90 ILE A O 1
ATOM 630 N N . ALA A 1 91 ? -11.545 0.514 -5.334 1.00 85.88 91 ALA A N 1
ATOM 631 C CA . ALA A 1 91 ? -12.663 -0.355 -5.697 1.00 85.88 91 ALA A CA 1
ATOM 632 C C . ALA A 1 91 ? -12.323 -1.850 -5.561 1.00 85.88 91 ALA A C 1
ATOM 634 O O . ALA A 1 91 ? -13.167 -2.630 -5.124 1.00 85.88 91 ALA A O 1
ATOM 635 N N . ALA A 1 92 ? -11.096 -2.251 -5.907 1.00 83.50 92 ALA A N 1
ATOM 636 C CA . ALA A 1 92 ? -10.629 -3.624 -5.723 1.00 83.50 92 ALA A CA 1
ATOM 637 C C . ALA A 1 92 ? -10.558 -4.008 -4.236 1.00 83.50 92 ALA A C 1
ATOM 639 O O . ALA A 1 92 ? -11.043 -5.074 -3.856 1.00 83.50 92 ALA A O 1
ATOM 640 N N . ALA A 1 93 ? -10.014 -3.126 -3.391 1.00 84.56 93 ALA A N 1
ATOM 641 C CA . ALA A 1 93 ? -9.951 -3.339 -1.948 1.00 84.56 93 ALA A CA 1
ATOM 642 C C . ALA A 1 93 ? -11.351 -3.443 -1.316 1.00 84.56 93 ALA A C 1
ATOM 644 O O . ALA A 1 93 ? -11.61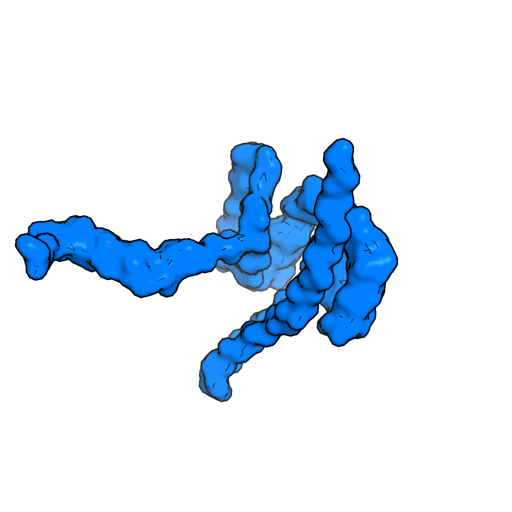1 -4.373 -0.551 1.00 84.56 93 ALA A O 1
ATOM 645 N N . ASP A 1 94 ? -12.268 -2.549 -1.697 1.00 87.56 94 ASP A N 1
ATOM 646 C CA . ASP A 1 94 ? -13.658 -2.558 -1.234 1.00 87.56 94 ASP A CA 1
ATOM 647 C C . ASP A 1 94 ? -14.388 -3.843 -1.654 1.00 87.56 94 ASP A C 1
ATOM 649 O O . ASP A 1 94 ? -15.064 -4.468 -0.836 1.00 87.56 94 ASP A O 1
ATOM 653 N N . ALA A 1 95 ? -14.227 -4.272 -2.912 1.00 83.88 95 ALA A N 1
ATOM 654 C CA . ALA A 1 95 ? -14.846 -5.493 -3.430 1.00 83.88 95 ALA A CA 1
ATOM 655 C C . ALA A 1 95 ? -14.343 -6.759 -2.720 1.00 83.88 95 ALA A C 1
ATOM 657 O O . ALA A 1 95 ? -15.112 -7.698 -2.515 1.00 83.88 95 ALA A O 1
ATOM 658 N N . ALA A 1 96 ? -13.071 -6.773 -2.323 1.00 82.56 96 ALA A N 1
ATOM 659 C CA . ALA A 1 96 ? -12.470 -7.853 -1.550 1.00 82.56 96 ALA A CA 1
ATOM 660 C C . ALA A 1 96 ? -12.742 -7.765 -0.037 1.00 82.56 96 ALA A C 1
ATOM 662 O O . ALA A 1 96 ? -12.442 -8.706 0.697 1.00 82.56 96 ALA A O 1
ATOM 663 N N . GLY A 1 97 ? -13.298 -6.651 0.453 1.00 83.31 97 GLY A N 1
ATOM 664 C CA . GLY A 1 97 ? -13.513 -6.419 1.882 1.00 83.31 97 GLY A CA 1
ATOM 665 C C . GLY A 1 97 ? -12.217 -6.224 2.676 1.00 83.31 97 GLY A C 1
ATOM 666 O O . GLY A 1 97 ? -12.196 -6.461 3.886 1.00 83.31 97 GLY A O 1
ATOM 667 N N . VAL A 1 98 ? -11.135 -5.800 2.018 1.00 82.62 98 VAL A N 1
ATOM 668 C CA . VAL A 1 98 ? -9.828 -5.569 2.643 1.00 82.62 98 VAL A CA 1
ATOM 669 C C . VAL A 1 98 ? -9.552 -4.083 2.841 1.00 82.62 98 VAL A C 1
ATOM 671 O O . VAL A 1 98 ? -10.192 -3.211 2.259 1.00 82.62 98 VAL A O 1
ATOM 674 N N . ARG A 1 99 ? -8.561 -3.766 3.675 1.00 84.38 99 ARG A N 1
ATOM 675 C CA . ARG A 1 99 ? -8.098 -2.399 3.895 1.00 84.38 99 ARG A CA 1
ATOM 676 C C . ARG A 1 99 ? -6.901 -2.102 3.000 1.00 84.38 99 ARG A C 1
ATOM 678 O O . ARG A 1 99 ? -5.910 -2.823 3.043 1.00 84.38 99 ARG A O 1
ATOM 685 N N . LEU A 1 100 ? -6.993 -1.007 2.251 1.00 83.31 100 LEU A N 1
ATOM 686 C CA . LEU A 1 100 ? -5.873 -0.395 1.545 1.00 83.31 100 LEU A CA 1
ATOM 687 C C . LEU A 1 100 ? -5.354 0.799 2.356 1.00 83.31 100 LEU A C 1
ATOM 689 O O . LEU A 1 100 ? -6.122 1.686 2.738 1.00 83.31 100 LEU A O 1
ATOM 693 N N . TYR A 1 101 ? -4.051 0.827 2.600 1.00 85.94 101 TYR A N 1
ATOM 694 C CA . TYR A 1 101 ? -3.341 1.910 3.267 1.00 85.94 101 TYR A CA 1
ATOM 695 C C . TYR A 1 101 ? -2.284 2.490 2.337 1.00 85.94 101 TYR A C 1
ATOM 697 O O . TYR A 1 101 ? -1.702 1.789 1.514 1.00 85.94 101 TYR A O 1
ATOM 705 N N . VAL A 1 102 ? -1.988 3.770 2.526 1.00 85.88 102 VAL A N 1
ATOM 706 C CA . VAL A 1 102 ? -0.833 4.429 1.915 1.00 85.88 102 VAL A CA 1
ATOM 707 C C . VAL A 1 102 ? 0.180 4.681 3.023 1.00 85.88 102 VAL A C 1
ATOM 709 O O . VAL A 1 102 ? -0.208 5.147 4.096 1.00 85.88 102 VAL A O 1
ATOM 712 N N . ALA A 1 103 ? 1.456 4.394 2.779 1.00 83.88 103 ALA A N 1
ATOM 713 C CA . ALA A 1 103 ? 2.559 4.656 3.699 1.00 83.88 103 ALA A CA 1
ATOM 714 C C . ALA A 1 103 ? 2.864 6.167 3.783 1.00 83.88 103 ALA A C 1
ATOM 716 O O . ALA A 1 103 ? 3.922 6.661 3.399 1.00 83.88 103 ALA A O 1
ATOM 717 N N . GLU A 1 104 ? 1.891 6.931 4.271 1.00 84.94 104 GLU A N 1
ATOM 718 C CA . GLU A 1 104 ? 1.991 8.363 4.515 1.00 84.94 104 GLU A CA 1
ATOM 719 C C . GLU A 1 104 ? 2.429 8.579 5.966 1.00 84.94 104 GLU A C 1
ATOM 721 O O . GLU A 1 104 ? 1.630 8.516 6.898 1.00 84.94 104 GLU A O 1
ATOM 726 N N . ASN A 1 105 ? 3.730 8.776 6.178 1.00 85.06 105 ASN A N 1
ATOM 727 C CA . ASN A 1 105 ? 4.321 8.791 7.514 1.00 85.06 105 ASN A CA 1
ATOM 728 C C . ASN A 1 105 ? 4.157 10.135 8.246 1.00 85.06 105 ASN A C 1
ATOM 730 O O . ASN A 1 105 ? 4.210 10.172 9.476 1.00 85.06 105 ASN A O 1
ATOM 734 N N . VAL A 1 106 ? 3.960 11.245 7.523 1.00 85.88 106 VAL A N 1
ATOM 735 C CA . VAL A 1 106 ? 3.945 12.595 8.112 1.00 85.88 106 VAL A CA 1
ATOM 736 C C . VAL A 1 106 ? 2.812 12.795 9.134 1.00 85.88 106 VAL A C 1
ATOM 738 O O . VAL A 1 106 ? 3.107 13.291 10.225 1.00 85.88 106 VAL A O 1
ATOM 741 N N . PRO A 1 107 ? 1.547 12.400 8.875 1.00 84.62 107 PRO A N 1
ATOM 742 C CA . PRO A 1 107 ? 0.426 12.602 9.799 1.00 84.62 107 PRO A CA 1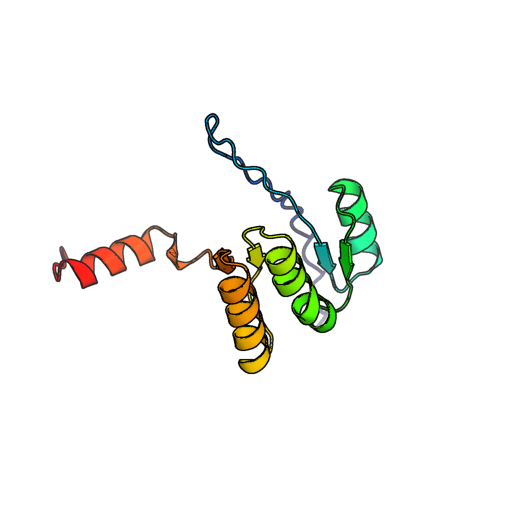
ATOM 743 C C . PRO A 1 107 ? 0.589 11.918 11.160 1.00 84.62 107 PRO A C 1
ATOM 745 O O . PRO A 1 107 ? -0.029 12.350 12.130 1.00 84.62 107 PRO A O 1
ATOM 748 N N . TYR A 1 108 ? 1.436 10.891 11.248 1.00 84.94 108 TYR A N 1
ATOM 749 C CA . TYR A 1 108 ? 1.710 10.159 12.487 1.00 84.94 108 TYR A CA 1
ATOM 750 C C . TYR A 1 108 ? 2.799 10.816 13.351 1.00 84.94 108 TYR A C 1
ATOM 752 O O . TYR A 1 108 ? 3.125 10.324 14.430 1.00 84.94 108 TYR A O 1
ATOM 760 N N . GLY A 1 109 ? 3.365 11.943 12.907 1.00 88.06 109 GLY A N 1
ATOM 761 C CA . GLY A 1 109 ? 4.320 12.721 13.686 1.00 88.06 109 GLY A CA 1
ATOM 762 C C . GLY A 1 109 ? 3.684 13.478 14.867 1.00 88.06 109 GLY A C 1
ATOM 763 O O . GLY A 1 109 ? 2.471 13.725 14.895 1.00 88.06 109 GLY A O 1
ATOM 764 N N . PRO A 1 110 ? 4.505 13.935 15.833 1.00 91.31 110 PRO A N 1
ATOM 765 C CA . PRO A 1 110 ? 4.021 14.649 17.016 1.00 91.31 110 PRO A CA 1
ATOM 766 C C . PRO A 1 110 ? 3.361 15.990 16.666 1.00 91.31 110 PRO A C 1
ATOM 768 O O . PRO A 1 110 ? 2.354 16.362 17.265 1.00 91.31 110 PRO A O 1
ATOM 771 N N . MET A 1 111 ? 3.891 16.702 15.666 1.00 92.94 111 MET A N 1
ATOM 772 C CA . MET A 1 111 ? 3.374 18.014 15.266 1.00 92.94 111 MET A CA 1
ATOM 773 C C . MET A 1 111 ? 1.976 17.929 14.625 1.00 92.94 111 MET A C 1
ATOM 775 O O . MET A 1 111 ? 1.079 18.618 15.113 1.00 92.94 111 MET A O 1
ATOM 779 N N . PRO A 1 112 ? 1.718 17.082 13.606 1.00 91.88 112 PRO A N 1
ATOM 7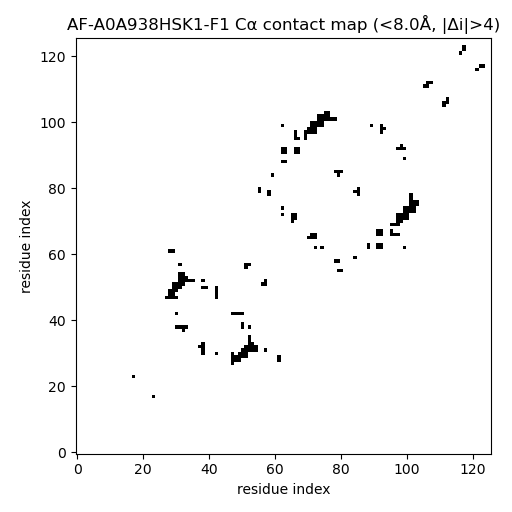80 C CA . PRO A 1 112 ? 0.362 16.914 13.078 1.00 91.88 112 PRO A CA 1
ATOM 781 C C . PRO A 1 112 ? -0.633 16.386 14.114 1.00 91.88 112 PRO A C 1
ATOM 783 O O . PRO A 1 112 ? -1.769 16.852 14.146 1.00 91.88 112 PRO A O 1
ATOM 786 N N . SER A 1 113 ? -0.200 15.490 15.006 1.00 91.38 113 SER A N 1
ATOM 787 C CA . SER A 1 113 ? -1.038 14.986 16.102 1.00 91.38 113 SER A CA 1
ATOM 788 C C . SER A 1 113 ? -1.491 16.107 17.047 1.00 91.38 113 SER A C 1
ATOM 790 O O . SER A 1 113 ? -2.675 16.203 17.373 1.00 91.38 113 SER A O 1
ATOM 792 N N . LEU A 1 114 ? -0.576 17.005 17.433 1.00 91.81 114 LEU A N 1
ATOM 793 C CA . LEU A 1 114 ? -0.897 18.189 18.234 1.00 91.81 114 LEU A CA 1
ATOM 794 C C . LEU A 1 114 ? -1.869 19.123 17.500 1.00 91.81 114 LEU A C 1
ATOM 796 O O . LEU A 1 114 ? -2.872 19.546 18.074 1.00 91.81 114 LEU A O 1
ATOM 800 N N . LEU A 1 115 ? -1.590 19.430 16.229 1.00 93.56 115 LEU A N 1
ATOM 801 C CA . LEU A 1 115 ? -2.437 20.307 15.417 1.00 93.56 115 LEU A CA 1
ATOM 802 C C . LEU A 1 115 ? -3.853 19.740 15.260 1.00 93.56 115 LEU A C 1
ATOM 804 O O . LEU A 1 115 ? -4.825 20.479 15.414 1.00 93.56 115 LEU A O 1
ATOM 808 N N . ARG A 1 116 ? -3.979 18.427 15.028 1.00 91.88 116 ARG A N 1
ATOM 809 C CA . ARG A 1 116 ? -5.266 17.720 14.994 1.00 91.88 116 ARG A CA 1
ATOM 810 C C . ARG A 1 116 ? -6.018 17.904 16.312 1.00 91.88 116 ARG A C 1
ATOM 812 O O . ARG A 1 116 ? -7.177 18.306 16.284 1.00 91.88 116 ARG A O 1
ATOM 819 N N . GLY A 1 117 ? -5.343 17.724 17.448 1.00 93.31 117 GLY A N 1
ATOM 820 C CA . GLY A 1 117 ? -5.924 17.958 18.772 1.00 93.31 117 GLY A CA 1
ATOM 821 C C . GLY A 1 117 ? -6.413 19.397 18.978 1.00 93.31 117 GLY A C 1
ATOM 822 O O . GLY A 1 117 ? -7.514 19.601 19.486 1.00 93.31 117 GLY A O 1
ATOM 823 N N . ILE A 1 118 ? -5.652 20.404 18.540 1.00 95.31 118 ILE A N 1
ATOM 824 C CA . ILE A 1 118 ? -6.060 21.820 18.618 1.00 95.31 118 ILE A CA 1
ATOM 825 C C . ILE A 1 118 ? -7.323 22.070 17.787 1.00 95.31 118 ILE A C 1
ATOM 827 O O . ILE A 1 118 ? -8.252 22.722 18.263 1.00 95.31 118 ILE A O 1
ATOM 831 N N . VAL A 1 119 ? -7.382 21.538 16.563 1.00 95.06 119 VAL A N 1
ATOM 832 C CA . VAL A 1 119 ? -8.543 21.691 15.673 1.00 95.06 119 VAL A CA 1
ATOM 833 C C . VAL A 1 119 ? -9.779 20.992 16.247 1.00 95.06 119 VAL A C 1
ATOM 835 O O . VAL A 1 119 ? -10.854 21.592 16.285 1.00 95.06 119 VAL A O 1
ATOM 838 N N . GLU A 1 120 ? -9.633 19.759 16.736 1.00 95.56 120 GLU A N 1
ATOM 839 C CA . GLU A 1 120 ? -10.734 18.971 17.307 1.00 95.56 120 GLU A CA 1
ATOM 840 C C . GLU A 1 120 ? -11.274 19.584 18.602 1.00 95.56 120 GLU A C 1
ATOM 842 O O . GLU A 1 120 ? -12.485 19.690 18.791 1.00 95.56 120 GLU A O 1
ATOM 847 N N . THR A 1 121 ? -10.382 20.030 19.488 1.00 95.38 121 THR A N 1
ATOM 848 C CA . THR A 1 121 ? -10.763 20.598 20.791 1.00 95.38 121 THR A CA 1
ATOM 849 C C . THR A 1 121 ? -11.109 22.083 20.724 1.00 95.38 121 THR A C 1
ATOM 851 O O . THR A 1 121 ? -11.680 22.619 21.676 1.00 95.38 121 THR A O 1
ATOM 854 N N . ARG A 1 122 ? -10.756 22.761 19.622 1.00 91.56 122 ARG A N 1
ATOM 855 C CA . ARG A 1 122 ? -10.822 24.222 19.450 1.00 91.56 122 ARG A CA 1
ATOM 856 C C . ARG A 1 122 ? -10.117 24.997 20.569 1.00 91.56 122 ARG A C 1
ATOM 858 O O . ARG A 1 122 ? -10.506 26.121 20.884 1.00 91.56 122 ARG A O 1
ATOM 865 N N . ARG A 1 123 ? -9.097 24.403 21.196 1.00 88.88 123 ARG A N 1
ATOM 866 C CA . ARG A 1 123 ? -8.311 25.026 22.266 1.00 88.88 123 ARG A CA 1
ATOM 867 C C . ARG A 1 123 ? -6.866 25.183 21.825 1.00 88.88 123 ARG A C 1
ATOM 869 O O . ARG A 1 123 ? -6.194 24.206 21.517 1.00 88.88 123 ARG A O 1
ATOM 876 N N . TYR A 1 124 ? -6.398 26.424 21.849 1.00 84.62 124 TYR A N 1
ATOM 877 C CA . TYR A 1 124 ? -4.998 26.780 21.671 1.00 84.62 124 TYR A CA 1
ATOM 878 C C . TYR A 1 124 ? -4.437 27.223 23.027 1.00 84.62 124 TYR A C 1
ATOM 880 O O . TYR A 1 124 ? -5.063 28.032 23.707 1.00 84.62 124 TYR A O 1
ATOM 888 N N . THR A 1 125 ? -3.309 26.648 23.448 1.00 71.00 125 THR A N 1
ATOM 889 C CA . THR A 1 125 ? -2.674 26.908 24.758 1.00 71.00 125 THR A CA 1
ATOM 890 C C . THR A 1 125 ? -1.458 27.833 24.665 1.00 71.00 125 THR A C 1
ATOM 892 O O . THR A 1 125 ? -0.593 27.781 25.538 1.00 71.00 125 THR A O 1
ATOM 895 N N . GLY A 1 126 ? -1.358 28.626 23.596 1.00 68.31 126 GLY A N 1
ATOM 896 C CA . GLY A 1 126 ? -0.314 29.641 23.419 1.00 68.31 126 GLY A CA 1
ATOM 897 C C . GLY A 1 126 ? -0.808 31.056 23.659 1.00 68.31 126 GLY A C 1
ATOM 898 O O . GLY A 1 126 ? -2.043 31.261 23.692 1.00 68.31 126 GLY A O 1
#

Radius of gyration: 18.59 Å; Cα contacts (8 Å, |Δi|>4): 118; chains: 1; bounding box: 46×43×39 Å